Protein AF-A0A9E5W1A5-F1 (afdb_monomer)

Secondary structure (DSSP, 8-state):
-EEE-STT-EEE-PPPP------PPPP--PEEEEEE--S-THHHHHHHHHHHHTT--EEEEEEEE-S-HHHHHHHHHHHHHTSTTTSTT-EEEEEE-EETTEE-SS--SHHHHHHHHHHH-

Mean predicted aligned error: 8.99 Å

Structure (mmCIF, N/CA/C/O backbone):
data_AF-A0A9E5W1A5-F1
#
_entry.id   AF-A0A9E5W1A5-F1
#
loop_
_atom_site.group_PDB
_atom_site.id
_atom_site.type_symbol
_atom_site.label_atom_id
_atom_site.label_alt_id
_atom_site.label_comp_id
_atom_site.label_asym_id
_atom_site.label_entity_id
_atom_site.label_seq_id
_atom_site.pdbx_PDB_ins_code
_atom_site.Cartn_x
_atom_site.Cartn_y
_atom_site.Cartn_z
_atom_site.occupancy
_atom_site.B_iso_or_equiv
_atom_site.auth_seq_id
_atom_site.auth_comp_id
_atom_site.auth_asym_id
_atom_site.auth_atom_id
_atom_site.pdbx_PDB_model_num
ATOM 1 N N . MET A 1 1 ? 3.162 -7.584 12.477 1.00 55.91 1 MET A N 1
ATOM 2 C CA . MET A 1 1 ? 3.261 -7.111 11.080 1.00 55.91 1 MET A CA 1
ATOM 3 C C . MET A 1 1 ? 2.557 -8.139 10.224 1.00 55.91 1 MET A C 1
ATOM 5 O O . MET A 1 1 ? 2.901 -9.312 10.324 1.00 55.91 1 MET A O 1
ATOM 9 N N . ILE A 1 2 ? 1.561 -7.725 9.450 1.00 58.19 2 ILE A N 1
ATOM 10 C CA . ILE A 1 2 ? 0.802 -8.607 8.560 1.00 58.19 2 ILE A CA 1
ATOM 11 C C . ILE A 1 2 ? 1.211 -8.282 7.126 1.00 58.19 2 ILE A C 1
ATOM 13 O O . ILE A 1 2 ? 1.106 -7.128 6.725 1.00 58.19 2 ILE A O 1
ATOM 17 N N . LEU A 1 3 ? 1.685 -9.274 6.372 1.00 61.47 3 LEU A N 1
ATOM 18 C CA . LEU A 1 3 ? 2.003 -9.129 4.950 1.00 61.47 3 LEU A CA 1
ATOM 19 C C . LEU A 1 3 ? 0.864 -9.709 4.112 1.00 61.47 3 LEU A C 1
ATOM 21 O O . LEU A 1 3 ? 0.495 -10.871 4.288 1.00 61.47 3 LEU A O 1
ATOM 25 N N . VAL A 1 4 ? 0.338 -8.916 3.185 1.00 56.88 4 VAL A N 1
ATOM 26 C CA . VAL A 1 4 ? -0.681 -9.342 2.220 1.00 56.88 4 VAL A CA 1
ATOM 27 C C . VAL A 1 4 ? -0.032 -9.479 0.845 1.00 56.88 4 VAL A C 1
ATOM 29 O O . VAL A 1 4 ? 0.530 -8.514 0.322 1.00 56.88 4 VAL A O 1
ATOM 32 N N . ILE A 1 5 ? -0.101 -10.679 0.263 1.00 52.78 5 ILE A N 1
ATOM 33 C CA . ILE A 1 5 ? 0.438 -10.994 -1.069 1.00 52.78 5 ILE A CA 1
ATOM 34 C C . ILE A 1 5 ? -0.695 -11.583 -1.921 1.00 52.78 5 ILE A C 1
ATOM 36 O O . ILE A 1 5 ? -0.855 -12.796 -2.026 1.00 52.78 5 ILE A O 1
ATOM 40 N N . GLY A 1 6 ? -1.505 -10.715 -2.529 1.00 46.59 6 GLY A N 1
ATOM 41 C CA . GLY A 1 6 ? -2.710 -11.134 -3.255 1.00 46.59 6 GLY A CA 1
ATOM 42 C C . GLY A 1 6 ? -3.839 -11.631 -2.337 1.00 46.59 6 GLY A C 1
ATOM 43 O O . GLY A 1 6 ? -3.635 -11.896 -1.154 1.00 46.59 6 GLY A O 1
ATOM 44 N N . LEU A 1 7 ? -5.055 -11.740 -2.888 1.00 41.66 7 LEU A N 1
ATOM 45 C CA . LEU A 1 7 ? -6.284 -12.059 -2.137 1.00 41.66 7 LEU A CA 1
ATOM 46 C C . LEU A 1 7 ? -6.222 -13.389 -1.362 1.00 41.66 7 LEU A C 1
ATOM 48 O O . LEU A 1 7 ? -6.936 -13.550 -0.377 1.00 41.66 7 LEU A O 1
ATOM 52 N N . GLU A 1 8 ? -5.384 -14.335 -1.791 1.00 38.34 8 GLU A N 1
ATOM 53 C CA . GLU A 1 8 ? -5.327 -15.678 -1.201 1.00 38.34 8 GLU A CA 1
ATOM 54 C C . GLU A 1 8 ? -4.283 -15.839 -0.085 1.00 38.34 8 GLU A C 1
ATOM 56 O O . GLU A 1 8 ? -4.231 -16.899 0.535 1.00 38.34 8 GLU A O 1
ATOM 61 N N . GLN A 1 9 ? -3.439 -14.834 0.185 1.00 45.25 9 GLN A N 1
ATOM 62 C CA . GLN A 1 9 ? -2.343 -14.967 1.152 1.00 45.25 9 GLN A CA 1
ATOM 63 C C . GLN A 1 9 ? -2.279 -13.753 2.092 1.00 45.25 9 GLN A C 1
ATOM 65 O O . GLN A 1 9 ? -1.752 -12.694 1.747 1.00 45.25 9 GLN A O 1
ATOM 70 N N . ILE A 1 10 ? -2.785 -13.938 3.314 1.00 55.06 10 ILE A N 1
ATOM 71 C CA . ILE A 1 10 ? -2.576 -13.034 4.452 1.00 55.06 10 ILE A CA 1
ATOM 72 C C . ILE A 1 10 ? -1.656 -13.757 5.439 1.00 55.06 10 ILE A C 1
ATOM 74 O O . ILE A 1 10 ? -2.039 -14.775 6.016 1.00 55.06 10 ILE A O 1
ATOM 78 N N . ILE A 1 11 ? -0.440 -13.247 5.630 1.00 53.88 11 ILE A N 1
ATOM 79 C CA . ILE A 1 11 ? 0.575 -13.848 6.503 1.00 53.88 11 ILE A CA 1
ATOM 80 C C . ILE A 1 11 ? 0.749 -12.963 7.741 1.00 53.88 11 ILE A C 1
ATOM 82 O O . ILE A 1 11 ? 1.261 -11.847 7.648 1.00 53.88 11 ILE A O 1
ATOM 86 N N . ASP A 1 12 ? 0.333 -13.459 8.910 1.00 55.22 12 ASP A N 1
ATOM 87 C CA . ASP A 1 12 ? 0.578 -12.810 10.206 1.00 55.22 12 ASP A CA 1
ATOM 88 C C . ASP A 1 12 ? 1.937 -13.261 10.764 1.00 55.22 12 ASP A C 1
ATOM 90 O O . ASP A 1 12 ? 2.110 -14.410 11.179 1.00 55.22 12 ASP A O 1
ATOM 94 N N . PHE A 1 13 ? 2.917 -12.356 10.777 1.00 48.53 13 PHE A N 1
ATOM 95 C CA . PHE A 1 13 ? 4.214 -12.607 11.397 1.00 48.53 13 PHE A CA 1
ATOM 96 C C . PHE A 1 13 ? 4.129 -12.307 12.898 1.00 48.53 13 PHE A C 1
ATOM 98 O O . PHE A 1 13 ? 4.484 -11.213 13.351 1.00 48.53 13 PHE A O 1
ATOM 105 N N . LYS A 1 14 ? 3.670 -13.287 13.686 1.00 46.66 14 LYS A N 1
ATOM 106 C CA . LYS A 1 14 ? 3.850 -13.280 15.145 1.00 46.66 14 LYS A CA 1
ATOM 107 C C . LYS A 1 14 ? 5.202 -13.891 15.497 1.00 46.66 14 LYS A C 1
ATOM 109 O O . LYS A 1 14 ? 5.535 -14.988 15.060 1.00 46.66 14 LYS A O 1
ATOM 114 N N . ASN A 1 15 ? 5.989 -13.127 16.249 1.00 42.28 15 ASN A N 1
ATOM 115 C CA . ASN A 1 15 ? 7.369 -13.446 16.583 1.00 42.28 15 ASN A CA 1
ATOM 116 C C . ASN A 1 15 ? 7.480 -14.758 17.375 1.00 42.28 15 ASN A C 1
ATOM 118 O O . ASN A 1 15 ? 6.647 -15.061 18.228 1.00 42.28 15 ASN A O 1
ATOM 122 N N . VAL A 1 16 ? 8.551 -15.490 17.075 1.00 44.38 16 VAL A N 1
ATOM 123 C CA . VAL A 1 16 ? 9.027 -16.694 17.758 1.00 44.38 16 VAL A CA 1
ATOM 124 C C . VAL A 1 16 ? 9.239 -16.379 19.239 1.00 44.38 16 VAL A C 1
ATOM 126 O O . VAL A 1 16 ? 10.048 -15.521 19.586 1.00 44.38 16 VAL A O 1
ATOM 129 N N . GLU A 1 17 ? 8.509 -17.062 20.115 1.00 45.25 17 GLU A N 1
ATOM 130 C CA . GLU A 1 17 ? 8.654 -16.928 21.561 1.00 45.25 17 GLU A CA 1
ATOM 131 C C . GLU A 1 17 ? 9.629 -17.998 22.079 1.00 45.25 17 GLU A C 1
ATOM 133 O O . GLU A 1 17 ? 9.339 -19.187 21.993 1.00 45.25 17 GLU A O 1
ATOM 138 N N . GLU A 1 18 ? 10.757 -17.594 22.671 1.00 46.47 18 GLU A N 1
ATOM 139 C CA . GLU A 1 18 ? 11.340 -18.341 23.791 1.00 46.47 18 GLU A CA 1
ATOM 140 C C . GLU A 1 18 ? 11.945 -17.400 24.851 1.00 46.47 18 GLU A C 1
ATOM 142 O O . GLU A 1 18 ? 12.988 -16.783 24.662 1.00 46.47 18 GLU A O 1
ATOM 147 N N . ARG A 1 19 ? 11.265 -17.417 26.009 1.00 45.69 19 ARG A N 1
ATOM 148 C CA . ARG A 1 19 ? 11.754 -17.342 27.402 1.00 45.69 19 ARG A CA 1
ATOM 149 C C . ARG A 1 19 ? 12.392 -16.041 27.907 1.00 45.69 19 ARG A C 1
ATOM 151 O O . ARG A 1 19 ? 13.541 -15.729 27.625 1.00 45.69 19 ARG A O 1
ATOM 158 N N . GLY A 1 20 ? 11.712 -15.414 28.874 1.00 40.47 20 GLY A N 1
ATOM 159 C CA . GLY A 1 20 ? 12.343 -14.469 29.802 1.00 40.47 20 GLY A CA 1
ATOM 160 C C . GLY A 1 20 ? 11.365 -13.554 30.534 1.00 40.47 20 GLY A C 1
ATOM 161 O O . GLY A 1 20 ? 11.119 -12.435 30.117 1.00 40.47 20 GLY A O 1
ATOM 162 N N . ASN A 1 21 ? 10.821 -14.045 31.641 1.00 54.72 21 ASN A N 1
ATOM 163 C CA . ASN A 1 21 ? 9.905 -13.400 32.582 1.00 54.72 21 ASN A CA 1
ATOM 164 C C . ASN A 1 21 ? 10.254 -11.935 32.965 1.00 54.72 21 ASN A C 1
ATOM 166 O O . ASN A 1 21 ? 11.190 -11.718 33.730 1.00 54.72 21 ASN A O 1
ATOM 170 N N . THR A 1 22 ? 9.449 -10.941 32.564 1.00 44.28 22 THR A N 1
ATOM 171 C CA . THR A 1 22 ? 9.165 -9.719 33.357 1.00 44.28 22 THR A CA 1
ATOM 172 C C . THR A 1 22 ? 7.850 -9.088 32.882 1.00 44.28 22 THR A C 1
ATOM 174 O O . THR A 1 22 ? 7.675 -8.854 31.691 1.00 44.28 22 THR A O 1
ATOM 177 N N . MET A 1 23 ? 6.918 -8.817 33.806 1.00 43.91 23 MET A N 1
ATOM 178 C CA . MET A 1 23 ? 5.671 -8.097 33.523 1.00 43.91 23 MET A CA 1
ATOM 179 C C . MET A 1 23 ? 5.970 -6.647 33.126 1.00 43.91 23 MET A C 1
ATOM 181 O O . MET A 1 23 ? 6.054 -5.760 33.973 1.00 43.91 23 MET A O 1
ATOM 185 N N . VAL A 1 24 ? 6.104 -6.419 31.827 1.00 51.03 24 VAL A N 1
ATOM 186 C CA . VAL A 1 24 ? 5.850 -5.130 31.190 1.00 51.03 24 VAL A CA 1
ATOM 187 C C . VAL A 1 24 ? 4.498 -5.305 30.508 1.00 51.03 24 VAL A C 1
ATOM 189 O O . VAL A 1 24 ? 4.323 -6.252 29.742 1.00 51.03 24 VAL A O 1
ATOM 192 N N . SER A 1 25 ? 3.511 -4.464 30.831 1.00 46.75 25 SER A N 1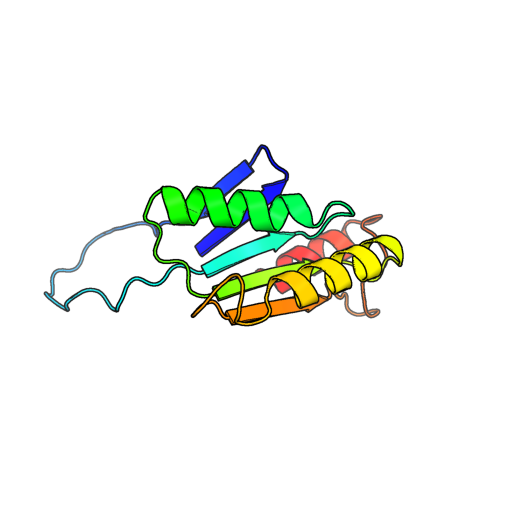
ATOM 193 C CA . SER A 1 25 ? 2.271 -4.395 30.047 1.00 46.75 25 SER A CA 1
ATOM 194 C C . SER A 1 25 ? 2.660 -4.321 28.568 1.00 46.75 25 SER A C 1
ATOM 196 O O . SER A 1 25 ? 3.506 -3.476 28.255 1.00 46.75 25 SER A O 1
ATOM 198 N N . PRO A 1 26 ? 2.133 -5.190 27.682 1.00 48.88 26 PRO A N 1
ATOM 199 C CA . PRO A 1 26 ? 2.550 -5.177 26.289 1.00 48.88 26 PRO A CA 1
ATOM 200 C C . PRO A 1 26 ? 2.375 -3.751 25.753 1.00 48.88 26 PRO A C 1
ATOM 202 O O . PRO A 1 26 ? 1.365 -3.117 26.088 1.00 48.88 26 PRO A O 1
ATOM 205 N N . PRO A 1 27 ? 3.355 -3.212 24.999 1.00 51.06 27 PRO A N 1
ATOM 206 C CA . PRO A 1 27 ? 3.163 -1.939 24.313 1.00 51.06 27 PRO A CA 1
ATOM 207 C C . PRO A 1 27 ? 1.835 -2.019 23.562 1.00 51.06 27 PRO A C 1
ATOM 209 O O . PRO A 1 27 ? 1.469 -3.111 23.119 1.00 51.06 27 PRO A O 1
ATOM 212 N N . ASP A 1 28 ? 1.088 -0.912 23.499 1.00 57.66 28 ASP A N 1
ATOM 213 C CA . ASP A 1 28 ? -0.185 -0.854 22.778 1.00 57.66 28 ASP A CA 1
ATOM 214 C C . ASP A 1 28 ? 0.004 -1.565 21.436 1.00 57.66 28 ASP A C 1
ATOM 216 O O . ASP A 1 28 ? 0.853 -1.170 20.638 1.00 57.66 28 ASP A O 1
ATOM 220 N N . ASN A 1 29 ? -0.623 -2.738 21.311 1.00 64.38 29 ASN A N 1
ATOM 221 C CA . ASN A 1 29 ? -0.150 -3.810 20.436 1.00 64.38 29 ASN A CA 1
ATOM 222 C C . ASN A 1 29 ? -0.639 -3.529 19.013 1.00 64.38 29 ASN A C 1
ATOM 224 O O . ASN A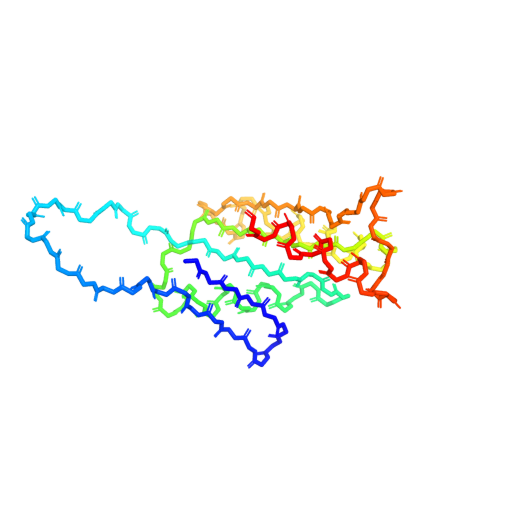 1 29 ? -1.459 -4.271 18.471 1.00 64.38 29 ASN A O 1
ATOM 228 N N . SER A 1 30 ? -0.250 -2.372 18.479 1.00 73.56 30 SER A N 1
ATOM 229 C CA . SER A 1 30 ? -0.705 -1.893 17.193 1.00 73.56 30 SER A CA 1
ATOM 230 C C . SER A 1 30 ? 0.019 -2.653 16.098 1.00 73.56 30 SER A C 1
ATOM 232 O O . SER A 1 30 ? 1.248 -2.745 16.066 1.00 73.56 30 SER A O 1
ATOM 234 N N . GLU A 1 31 ? -0.762 -3.246 15.212 1.00 89.06 31 GLU A N 1
ATOM 235 C CA . GLU A 1 31 ? -0.261 -4.043 14.108 1.00 89.06 31 GLU A CA 1
ATOM 236 C C . GLU A 1 31 ? -0.116 -3.143 12.870 1.00 89.06 31 GLU A C 1
ATOM 238 O O . GLU A 1 31 ? -0.956 -2.290 12.602 1.00 89.06 31 GLU A O 1
ATOM 243 N N . ALA A 1 32 ? 0.947 -3.335 12.095 1.00 90.56 32 ALA A N 1
ATOM 244 C CA . ALA A 1 32 ? 1.073 -2.735 10.770 1.00 90.56 32 ALA A CA 1
ATOM 245 C C . ALA A 1 32 ? 0.698 -3.764 9.699 1.00 90.56 32 ALA A C 1
ATOM 247 O O . ALA A 1 32 ? 1.087 -4.937 9.806 1.00 90.56 32 ALA A O 1
ATOM 248 N N . MET A 1 33 ? -0.014 -3.319 8.666 1.00 92.44 33 MET A N 1
ATOM 249 C CA . MET A 1 33 ? -0.268 -4.079 7.446 1.00 92.44 33 MET A CA 1
ATOM 250 C C . MET A 1 33 ? 0.682 -3.603 6.347 1.00 92.44 33 MET A C 1
ATOM 252 O O . MET A 1 33 ? 0.751 -2.417 6.042 1.00 92.44 33 MET A O 1
ATOM 256 N N . ILE A 1 34 ? 1.399 -4.536 5.732 1.00 92.25 34 ILE A N 1
ATOM 257 C CA . ILE A 1 34 ? 2.202 -4.299 4.536 1.00 92.25 34 ILE A CA 1
ATOM 258 C C . ILE A 1 34 ? 1.559 -5.073 3.390 1.00 92.25 34 ILE A C 1
ATOM 260 O O . ILE A 1 34 ? 1.227 -6.245 3.549 1.00 92.25 34 ILE A O 1
ATOM 264 N N . ALA A 1 35 ? 1.381 -4.446 2.235 1.00 91.31 35 ALA A N 1
ATOM 265 C CA . ALA A 1 35 ? 0.826 -5.104 1.055 1.00 91.31 35 ALA A CA 1
ATOM 266 C C . ALA A 1 35 ? 1.619 -4.741 -0.198 1.00 91.31 35 ALA A C 1
ATOM 268 O O . ALA A 1 35 ? 2.113 -3.622 -0.324 1.00 91.31 35 ALA A O 1
ATOM 269 N N . THR A 1 36 ? 1.728 -5.663 -1.151 1.00 91.44 36 THR A N 1
ATOM 270 C CA . THR A 1 36 ? 2.130 -5.298 -2.514 1.00 91.44 36 THR A CA 1
ATOM 271 C C . THR A 1 36 ? 0.930 -4.724 -3.267 1.00 91.44 36 THR A C 1
ATOM 273 O O . THR A 1 36 ? -0.191 -5.215 -3.136 1.00 91.44 36 THR A O 1
ATOM 276 N N . LEU A 1 37 ? 1.150 -3.673 -4.057 1.00 92.62 37 LEU A N 1
ATOM 277 C CA . LEU A 1 37 ? 0.107 -3.041 -4.860 1.00 92.62 37 LEU A CA 1
ATOM 278 C C . LEU A 1 37 ? 0.114 -3.594 -6.287 1.00 92.62 37 LEU A C 1
ATOM 280 O O . LEU A 1 37 ? 1.094 -3.440 -7.017 1.00 92.62 37 LEU A O 1
ATOM 284 N N . GLY A 1 38 ? -0.999 -4.220 -6.670 1.00 90.44 38 GLY A N 1
ATOM 285 C CA . GLY A 1 38 ? -1.328 -4.567 -8.052 1.00 90.44 38 GLY A CA 1
ATOM 286 C C . GLY A 1 38 ? -2.191 -3.496 -8.728 1.00 90.44 38 GLY A C 1
ATOM 287 O O . GLY A 1 38 ? -2.368 -2.398 -8.210 1.00 90.44 38 GLY A O 1
ATOM 288 N N . VAL A 1 39 ? -2.760 -3.821 -9.891 1.00 92.62 39 VAL A N 1
ATOM 289 C CA . VAL A 1 39 ? -3.671 -2.913 -10.625 1.00 92.62 39 VAL A CA 1
ATOM 290 C C . VAL A 1 39 ? -5.058 -2.79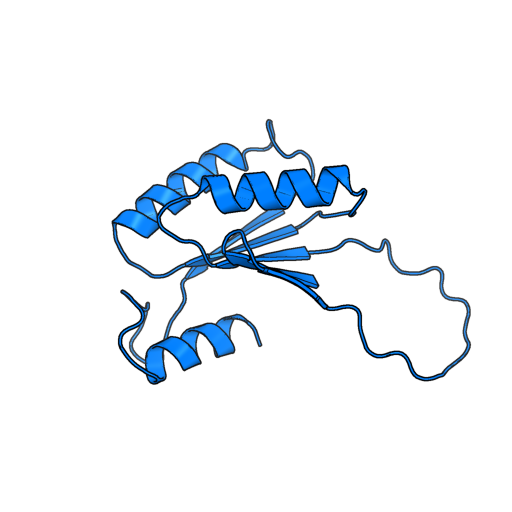3 -9.980 1.00 92.62 39 VAL A C 1
ATOM 292 O O . VAL A 1 39 ? -5.857 -1.959 -10.388 1.00 92.62 39 VAL A O 1
ATOM 295 N N . GLU A 1 40 ? -5.342 -3.624 -8.978 1.00 93.38 40 GLU A N 1
ATOM 296 C CA . GLU A 1 40 ? -6.612 -3.693 -8.258 1.00 93.38 40 GLU A CA 1
ATOM 297 C C . GLU A 1 40 ? -6.453 -3.128 -6.835 1.00 93.38 40 GLU A C 1
ATOM 299 O O . GLU A 1 40 ? -6.190 -3.886 -5.895 1.00 93.38 40 GLU A O 1
ATOM 304 N N . PRO A 1 41 ? -6.587 -1.802 -6.639 1.00 93.19 41 PRO A N 1
ATOM 305 C CA . PRO A 1 41 ? -6.384 -1.167 -5.335 1.00 93.19 41 PRO A CA 1
ATOM 306 C C . PRO A 1 41 ? -7.349 -1.683 -4.261 1.00 93.19 41 PRO A C 1
ATOM 308 O O . PRO A 1 41 ? -6.967 -1.815 -3.100 1.00 93.19 41 PRO A O 1
ATOM 311 N N . GLN A 1 42 ? -8.572 -2.058 -4.649 1.00 93.94 42 GLN A N 1
ATOM 312 C CA . GLN A 1 42 ? -9.605 -2.551 -3.737 1.00 93.94 42 GLN A CA 1
ATOM 313 C C . GLN A 1 42 ? -9.195 -3.809 -2.959 1.00 93.94 42 GLN A C 1
ATOM 315 O O . GLN A 1 42 ? -9.735 -4.084 -1.894 1.00 93.94 42 GLN A O 1
ATOM 320 N N . VAL A 1 43 ? -8.228 -4.583 -3.458 1.00 91.81 43 VAL A N 1
ATOM 321 C CA . VAL A 1 43 ? -7.725 -5.765 -2.745 1.00 91.81 43 VAL A CA 1
ATOM 322 C C . VAL A 1 43 ? -7.079 -5.367 -1.414 1.00 91.81 43 VAL A C 1
ATOM 324 O O . VAL A 1 43 ? -7.237 -6.073 -0.419 1.00 91.81 43 VAL A O 1
ATOM 327 N N . VAL A 1 44 ? -6.396 -4.218 -1.376 1.00 93.19 44 VAL A N 1
ATOM 328 C CA . VAL A 1 44 ? -5.758 -3.692 -0.161 1.00 93.19 44 VAL A CA 1
ATOM 329 C C . VAL A 1 44 ? -6.815 -3.275 0.860 1.00 93.19 44 VAL A C 1
ATOM 331 O O . VAL A 1 44 ? -6.712 -3.652 2.025 1.00 93.19 44 VAL A O 1
ATOM 334 N N . THR A 1 45 ? -7.847 -2.541 0.439 1.00 93.94 45 THR A N 1
ATOM 335 C CA . THR A 1 45 ? -8.908 -2.075 1.344 1.00 93.94 45 THR A CA 1
ATOM 336 C C . THR A 1 45 ? -9.774 -3.228 1.847 1.00 93.94 45 THR A C 1
ATOM 338 O O . THR A 1 45 ? -10.024 -3.305 3.043 1.00 93.94 45 THR A O 1
ATOM 341 N N . ILE A 1 46 ? -10.121 -4.202 0.996 1.00 93.31 46 ILE A N 1
ATOM 342 C CA . ILE A 1 46 ? -10.847 -5.418 1.408 1.00 93.31 46 ILE A CA 1
ATOM 343 C C . ILE A 1 46 ? -10.053 -6.209 2.456 1.00 93.31 46 ILE A C 1
ATOM 345 O O . ILE A 1 46 ? -10.622 -6.666 3.449 1.00 93.31 46 ILE A O 1
ATOM 349 N N . ALA A 1 47 ? -8.743 -6.379 2.254 1.00 93.00 47 ALA A N 1
ATOM 350 C CA . ALA A 1 47 ? -7.895 -7.078 3.216 1.00 93.00 47 ALA A CA 1
ATOM 351 C C . ALA A 1 47 ? -7.800 -6.314 4.546 1.00 93.00 47 ALA A C 1
ATOM 353 O O . ALA A 1 47 ? -7.910 -6.925 5.610 1.00 93.00 47 ALA A O 1
ATOM 354 N N . LEU A 1 48 ? -7.646 -4.987 4.495 1.00 93.50 48 LEU A N 1
ATOM 355 C CA . LEU A 1 48 ? -7.655 -4.141 5.685 1.00 93.50 48 LEU A CA 1
ATOM 356 C C . LEU A 1 48 ? -8.983 -4.260 6.437 1.00 93.50 48 LEU A C 1
ATOM 358 O O . LEU A 1 48 ? -8.977 -4.558 7.631 1.00 93.50 48 LEU A O 1
ATOM 362 N N . ASP A 1 49 ? -10.108 -4.087 5.744 1.00 93.81 49 ASP A N 1
ATOM 363 C CA . ASP A 1 49 ? -11.445 -4.200 6.320 1.00 93.81 49 ASP A CA 1
ATOM 364 C C . ASP A 1 49 ? -11.611 -5.554 6.998 1.00 93.81 49 ASP A C 1
ATOM 366 O O . ASP A 1 49 ? -12.032 -5.620 8.150 1.00 93.81 49 ASP A O 1
ATOM 370 N N . PHE A 1 50 ? -11.235 -6.642 6.326 1.00 93.31 50 PHE A N 1
ATOM 371 C CA . PHE A 1 50 ? -11.306 -7.983 6.893 1.00 93.31 50 PHE A CA 1
ATOM 372 C C . PHE A 1 50 ? -10.519 -8.098 8.207 1.00 93.31 50 PHE A C 1
ATOM 374 O O . PHE A 1 50 ? -11.046 -8.604 9.199 1.00 93.31 50 PHE A O 1
ATOM 381 N N . LEU A 1 51 ? -9.288 -7.586 8.253 1.00 90.88 51 LEU A N 1
ATOM 382 C CA . LEU A 1 51 ? -8.451 -7.620 9.454 1.00 90.88 51 LEU A CA 1
ATOM 383 C C . LEU A 1 51 ? -9.020 -6.757 10.590 1.00 90.88 51 LEU A C 1
ATOM 385 O O . LEU A 1 51 ? -9.036 -7.190 11.746 1.00 90.88 51 LEU A O 1
ATOM 389 N N . LEU A 1 52 ? -9.540 -5.569 10.274 1.00 92.06 52 LEU A N 1
ATOM 390 C CA . LEU A 1 52 ? -10.211 -4.702 11.245 1.00 92.06 52 LEU A CA 1
ATOM 391 C C . LEU A 1 52 ? -11.467 -5.379 11.818 1.00 92.06 52 LEU A C 1
ATOM 393 O O . LEU A 1 52 ? -11.666 -5.375 13.033 1.00 92.06 52 LEU A O 1
ATOM 397 N N . HIS A 1 53 ? -12.270 -6.041 10.978 1.00 93.12 53 HIS A N 1
ATOM 398 C CA . HIS A 1 53 ? -13.441 -6.816 11.411 1.00 93.12 53 HIS A CA 1
ATOM 399 C C . HIS A 1 53 ? -13.067 -8.023 12.287 1.00 93.12 53 HIS A C 1
ATOM 401 O O . HIS A 1 53 ? -13.852 -8.423 13.145 1.00 93.12 53 HIS A O 1
ATOM 407 N N . GLN A 1 54 ? -11.862 -8.579 12.130 1.00 89.69 54 GLN A N 1
ATOM 408 C CA . GLN A 1 54 ? -11.315 -9.605 13.027 1.00 89.69 54 GLN A CA 1
ATOM 409 C C . GLN A 1 54 ? -10.800 -9.047 14.366 1.00 89.69 54 GLN A C 1
ATOM 411 O O . GLN A 1 54 ? -10.303 -9.805 15.202 1.00 89.69 54 GLN A O 1
ATOM 416 N N . GLY A 1 55 ? -10.907 -7.736 14.594 1.00 90.50 55 GLY A N 1
ATOM 417 C CA . GLY A 1 55 ? -10.437 -7.078 15.809 1.00 90.50 55 GLY A CA 1
ATOM 418 C C . GLY A 1 55 ? -8.927 -6.837 15.836 1.00 90.50 55 GLY A C 1
ATOM 419 O O . GLY A 1 55 ? -8.383 -6.556 16.908 1.00 90.50 55 GLY A O 1
ATOM 420 N N . LYS A 1 56 ? -8.232 -6.940 14.690 1.00 89.31 56 LYS A N 1
ATOM 421 C CA . LYS A 1 56 ? -6.826 -6.530 14.607 1.00 89.31 56 LYS A CA 1
ATOM 422 C C . LYS A 1 56 ? -6.732 -5.019 14.784 1.00 89.31 56 LYS A C 1
ATOM 424 O O . LYS A 1 56 ? -7.444 -4.255 14.139 1.00 89.31 56 LYS A O 1
ATOM 429 N N . LYS A 1 57 ? -5.826 -4.578 15.655 1.00 91.19 57 LYS A N 1
ATOM 430 C CA . LYS A 1 57 ? -5.581 -3.157 15.923 1.00 91.19 57 LYS A CA 1
ATOM 431 C C . LYS A 1 57 ? -4.600 -2.586 14.904 1.00 91.19 57 LYS A C 1
ATOM 433 O O . LYS A 1 57 ? -3.458 -2.293 15.254 1.00 91.19 57 LYS A O 1
ATOM 438 N N . ILE A 1 58 ? -5.024 -2.486 13.647 1.00 92.31 58 ILE A N 1
ATOM 439 C CA . ILE A 1 58 ? -4.175 -1.932 12.591 1.00 92.31 58 ILE A CA 1
ATOM 440 C C . ILE A 1 58 ? -4.233 -0.409 12.631 1.00 92.31 58 ILE A C 1
ATOM 442 O O . ILE A 1 58 ? -5.311 0.165 12.525 1.00 92.31 58 ILE A O 1
ATOM 446 N N . ASN A 1 59 ? -3.079 0.238 12.778 1.00 93.12 59 ASN A N 1
ATOM 447 C CA . ASN A 1 59 ? -2.948 1.701 12.756 1.00 93.12 59 ASN A CA 1
ATOM 448 C C . ASN A 1 59 ? -1.996 2.208 11.664 1.00 93.12 59 ASN A C 1
ATOM 450 O O . ASN A 1 59 ? -1.849 3.418 11.492 1.00 93.12 59 ASN A O 1
ATOM 454 N N . GLU A 1 60 ? -1.364 1.304 10.921 1.00 93.62 60 GLU A N 1
ATOM 455 C CA . GLU A 1 60 ? -0.449 1.636 9.838 1.00 93.62 60 GLU A CA 1
ATOM 456 C C . GLU A 1 60 ? -0.648 0.676 8.664 1.00 93.62 60 GLU A C 1
ATOM 458 O O . GLU A 1 60 ? -0.702 -0.544 8.840 1.00 93.62 60 GLU A O 1
ATOM 463 N N . VAL A 1 61 ? -0.737 1.237 7.460 1.00 95.12 61 VAL A N 1
ATOM 464 C CA . VAL A 1 61 ? -0.794 0.504 6.198 1.00 95.12 61 VAL A CA 1
ATOM 465 C C . VAL A 1 61 ? 0.316 1.015 5.293 1.00 95.12 61 VAL A C 1
ATOM 467 O O . VAL A 1 61 ? 0.322 2.180 4.900 1.00 95.12 61 VAL A O 1
ATOM 470 N N . THR A 1 62 ? 1.242 0.132 4.931 1.00 95.00 62 THR A N 1
ATOM 471 C CA . THR A 1 62 ? 2.285 0.407 3.942 1.00 95.00 62 THR A CA 1
ATOM 472 C C . THR A 1 62 ? 2.033 -0.398 2.673 1.00 95.00 62 THR A C 1
ATOM 474 O O . THR A 1 62 ? 1.992 -1.626 2.710 1.00 95.00 62 THR A O 1
ATOM 477 N N . VAL A 1 63 ? 1.924 0.271 1.527 1.00 94.81 63 VAL A N 1
ATOM 478 C CA . VAL A 1 63 ? 1.859 -0.386 0.217 1.00 94.81 63 VAL A CA 1
ATOM 479 C C . VAL A 1 63 ? 3.186 -0.277 -0.524 1.00 94.81 63 VAL A C 1
ATOM 481 O O . VAL A 1 63 ? 3.765 0.805 -0.650 1.00 94.81 63 VAL A O 1
ATOM 484 N N . LEU A 1 64 ? 3.673 -1.409 -1.025 1.00 93.81 64 LEU A N 1
ATOM 485 C CA . LEU A 1 64 ? 4.866 -1.512 -1.858 1.00 93.81 64 LEU A CA 1
ATOM 486 C C . LEU A 1 64 ? 4.452 -1.583 -3.323 1.00 93.81 64 LEU A C 1
ATOM 488 O O . LEU A 1 64 ? 3.662 -2.452 -3.689 1.00 93.81 64 LEU A O 1
ATOM 492 N N . TYR A 1 65 ? 4.983 -0.705 -4.168 1.00 94.00 65 TYR A N 1
ATOM 493 C CA . TYR A 1 65 ? 4.531 -0.594 -5.556 1.00 94.00 65 TYR A CA 1
ATOM 494 C C . TYR A 1 65 ? 5.683 -0.461 -6.558 1.00 94.00 65 TYR A C 1
ATOM 496 O O . TYR A 1 65 ? 6.752 0.065 -6.241 1.00 94.00 65 TYR A O 1
ATOM 504 N N . TH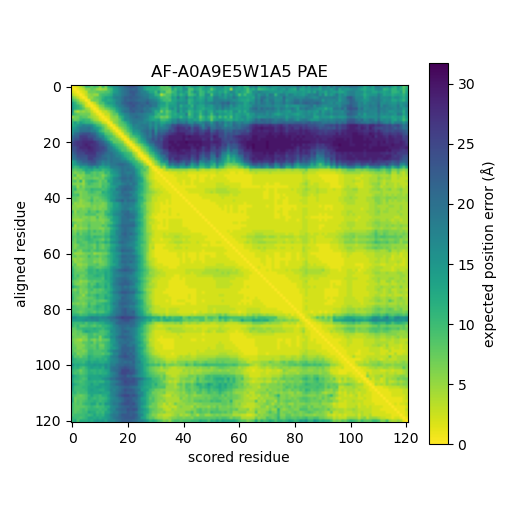R A 1 66 ? 5.461 -0.926 -7.788 1.00 92.81 66 THR A N 1
ATOM 505 C CA . THR A 1 66 ? 6.350 -0.687 -8.934 1.00 92.81 66 THR A CA 1
ATOM 506 C C . THR A 1 66 ? 5.932 0.578 -9.686 1.00 92.81 66 THR A C 1
ATOM 508 O O . THR A 1 66 ? 4.782 1.007 -9.653 1.00 92.81 66 THR A O 1
ATOM 511 N N . ASN A 1 67 ? 6.859 1.193 -10.414 1.00 93.50 67 ASN A N 1
ATOM 512 C CA . ASN A 1 67 ? 6.651 2.430 -11.165 1.00 93.50 67 ASN A CA 1
ATOM 513 C C . ASN A 1 67 ? 5.936 2.217 -12.521 1.00 93.50 67 ASN A C 1
ATOM 515 O O . ASN A 1 67 ? 6.211 2.921 -13.497 1.00 93.50 67 ASN A O 1
ATOM 519 N N . HIS A 1 68 ? 5.036 1.236 -12.608 1.00 93.50 68 HIS A N 1
ATOM 520 C CA . HIS A 1 68 ? 4.202 1.002 -13.785 1.00 93.50 68 HIS A CA 1
ATOM 521 C C . HIS A 1 68 ? 3.017 1.991 -13.818 1.00 93.50 68 HIS A C 1
ATOM 523 O O . HIS A 1 68 ? 2.402 2.216 -12.774 1.00 93.50 68 HIS A O 1
ATOM 529 N N . PRO A 1 69 ? 2.618 2.551 -14.981 1.00 93.94 69 PRO A N 1
ATOM 530 C CA . PRO A 1 69 ? 1.516 3.519 -15.061 1.00 93.94 69 PRO A CA 1
ATOM 531 C C . PRO A 1 69 ? 0.206 3.043 -14.416 1.00 93.94 69 PRO A C 1
ATOM 533 O O . PRO A 1 69 ? -0.336 3.743 -13.569 1.00 93.94 69 PRO A O 1
ATOM 536 N N . ALA A 1 70 ? -0.237 1.820 -14.723 1.00 93.38 70 ALA A N 1
ATOM 537 C CA . ALA A 1 70 ? -1.460 1.253 -14.142 1.00 93.38 70 ALA A CA 1
ATOM 538 C C . ALA A 1 70 ? -1.389 1.093 -12.608 1.00 93.38 70 ALA A C 1
ATOM 540 O O . ALA A 1 70 ? -2.391 1.225 -11.916 1.00 93.38 70 ALA A O 1
ATOM 541 N N . ILE A 1 71 ? -0.193 0.851 -12.062 1.00 94.31 71 ILE A N 1
ATOM 542 C CA . ILE A 1 71 ? 0.016 0.744 -10.613 1.00 94.31 71 ILE A CA 1
ATOM 543 C C . ILE A 1 71 ? -0.008 2.131 -9.963 1.00 94.31 71 ILE A C 1
ATOM 545 O O . ILE A 1 71 ? -0.515 2.287 -8.858 1.00 94.31 71 ILE A O 1
ATOM 549 N N . ARG A 1 72 ? 0.481 3.165 -10.657 1.00 95.81 72 ARG A N 1
ATOM 550 C CA . ARG A 1 72 ? 0.369 4.555 -10.189 1.00 95.81 72 ARG A CA 1
ATOM 551 C C . ARG A 1 72 ? -1.075 5.052 -10.178 1.00 95.81 72 ARG A C 1
ATOM 553 O O . ARG A 1 72 ? -1.437 5.801 -9.279 1.00 95.81 72 ARG A O 1
ATOM 560 N N . GLU A 1 73 ? -1.887 4.636 -11.146 1.00 96.75 73 GLU A N 1
ATOM 561 C CA . GLU A 1 73 ? -3.330 4.908 -11.150 1.00 96.75 73 GLU A CA 1
ATOM 562 C C . GLU A 1 73 ? -4.021 4.220 -9.965 1.00 96.75 73 GLU A C 1
ATOM 564 O O . GLU A 1 73 ? -4.753 4.872 -9.223 1.00 96.75 73 GLU A O 1
ATOM 569 N N . ALA A 1 74 ? -3.713 2.941 -9.720 1.00 95.50 74 ALA A N 1
ATOM 570 C CA . ALA A 1 74 ? -4.191 2.220 -8.540 1.00 95.50 74 ALA A CA 1
ATOM 571 C C . ALA A 1 74 ? -3.749 2.891 -7.225 1.00 95.50 74 ALA A C 1
ATOM 573 O O . ALA A 1 74 ? -4.541 3.006 -6.290 1.00 95.50 74 ALA A O 1
ATOM 574 N N . LEU A 1 75 ? -2.508 3.383 -7.156 1.00 97.06 75 LEU A N 1
ATOM 575 C CA . LEU A 1 75 ? -1.993 4.085 -5.981 1.00 97.06 75 LEU A CA 1
ATOM 576 C C . LEU A 1 75 ? -2.775 5.372 -5.705 1.00 97.06 75 LEU A C 1
ATOM 578 O O . LEU A 1 75 ? -3.144 5.608 -4.561 1.00 97.06 75 LEU A O 1
ATOM 582 N N . ALA A 1 76 ? -3.064 6.167 -6.736 1.00 96.81 76 ALA A N 1
ATOM 583 C CA . ALA A 1 76 ? -3.839 7.396 -6.582 1.00 96.81 76 ALA A CA 1
ATOM 584 C C . ALA A 1 76 ? -5.252 7.118 -6.039 1.00 96.81 76 ALA A C 1
ATOM 586 O O . ALA A 1 76 ? -5.749 7.869 -5.206 1.00 96.81 76 ALA A O 1
ATOM 587 N N . ILE A 1 77 ? -5.883 6.016 -6.465 1.00 95.94 77 ILE A N 1
ATOM 588 C CA . ILE A 1 77 ? -7.177 5.579 -5.919 1.00 95.94 77 ILE A CA 1
ATOM 589 C C . ILE A 1 77 ? -7.042 5.250 -4.425 1.00 95.94 77 ILE A C 1
ATOM 591 O O . ILE A 1 77 ? -7.851 5.716 -3.629 1.00 95.94 77 ILE A O 1
ATOM 595 N N . LEU A 1 78 ? -6.004 4.507 -4.020 1.00 95.31 78 LEU A N 1
ATOM 596 C CA . LEU A 1 78 ? -5.772 4.213 -2.600 1.00 95.31 78 LEU A CA 1
ATOM 597 C C . LEU A 1 78 ? -5.499 5.468 -1.773 1.00 95.31 78 LEU A C 1
ATOM 599 O O . LEU A 1 78 ? -6.039 5.599 -0.683 1.00 95.31 78 LEU A O 1
ATOM 603 N N . GLU A 1 79 ? -4.688 6.398 -2.269 1.00 95.19 79 GLU A N 1
ATOM 604 C CA . GLU A 1 79 ? -4.404 7.651 -1.560 1.00 95.19 79 GLU A CA 1
ATOM 605 C C . GLU A 1 79 ? -5.683 8.455 -1.272 1.00 95.19 79 GLU A C 1
ATOM 607 O O . GLU A 1 79 ? -5.801 9.071 -0.211 1.00 95.19 79 GLU A O 1
ATOM 612 N N . GLU A 1 80 ? -6.658 8.420 -2.184 1.00 93.56 80 GLU A N 1
ATOM 613 C CA . GLU A 1 80 ? -7.973 9.030 -1.986 1.00 93.56 80 GLU A CA 1
ATOM 614 C C . GLU A 1 80 ? -8.817 8.285 -0.940 1.00 93.56 80 GLU A C 1
ATOM 616 O O . GLU A 1 80 ? -9.409 8.931 -0.073 1.00 93.56 80 GLU A O 1
ATOM 621 N N . GLU A 1 81 ? -8.828 6.950 -0.971 1.00 91.38 81 GLU A N 1
ATOM 622 C CA . GLU A 1 81 ? -9.530 6.113 0.016 1.00 91.38 81 GLU A CA 1
ATOM 623 C C . GLU A 1 81 ? -8.954 6.281 1.429 1.00 91.38 81 GLU A C 1
ATOM 625 O O . GLU A 1 81 ? -9.692 6.340 2.404 1.00 91.38 81 GLU A O 1
ATOM 630 N N . PHE A 1 82 ? -7.636 6.432 1.573 1.00 92.56 82 PHE A N 1
ATOM 631 C CA . PHE A 1 82 ? -6.984 6.613 2.876 1.00 92.56 82 PHE A CA 1
ATOM 632 C C . PHE A 1 82 ? -7.069 8.040 3.430 1.00 92.56 82 PHE A C 1
ATOM 634 O O . PHE A 1 82 ? -6.452 8.361 4.452 1.00 92.56 82 PHE A O 1
ATOM 641 N N . LYS A 1 83 ? -7.868 8.917 2.812 1.00 88.81 83 LYS A N 1
ATOM 642 C CA . LYS A 1 83 ? -8.198 10.202 3.430 1.00 88.81 83 LYS A CA 1
ATOM 643 C C . LYS A 1 83 ? -8.896 9.972 4.780 1.00 88.81 83 LYS A C 1
ATOM 645 O O . LYS A 1 83 ? -9.676 9.028 4.918 1.00 88.81 83 LYS A O 1
ATOM 650 N N . PRO A 1 84 ? -8.705 10.864 5.774 1.00 75.19 84 PRO A N 1
ATOM 651 C CA . PRO A 1 84 ? -9.120 10.625 7.165 1.00 75.19 84 PRO A CA 1
ATOM 652 C C . PRO A 1 84 ? -10.608 10.315 7.401 1.00 75.19 84 PRO A C 1
ATOM 654 O O . PRO A 1 84 ? -10.976 9.925 8.505 1.00 75.19 84 PRO A O 1
ATOM 657 N N . ALA A 1 85 ? -11.469 10.525 6.403 1.00 78.19 85 ALA A N 1
ATOM 658 C CA . ALA A 1 85 ? -12.896 10.249 6.490 1.00 78.19 85 ALA A CA 1
ATOM 659 C C . ALA A 1 85 ? -13.238 8.747 6.454 1.00 78.19 85 ALA A C 1
ATOM 661 O O . ALA A 1 85 ? -14.245 8.366 7.045 1.00 78.19 85 ALA A O 1
ATOM 662 N N . VAL A 1 86 ? -12.438 7.914 5.777 1.00 86.31 86 VAL A N 1
ATOM 663 C CA . VAL A 1 86 ? -12.760 6.488 5.560 1.00 86.31 86 VAL A CA 1
ATOM 664 C C . VAL A 1 86 ? -12.089 5.603 6.610 1.00 86.31 86 VAL A C 1
ATOM 666 O O . VAL A 1 86 ? -12.757 4.805 7.262 1.00 86.31 86 VAL A O 1
ATOM 669 N N . TYR A 1 87 ? -10.786 5.800 6.834 1.00 90.19 87 TYR A N 1
ATOM 670 C CA . TYR A 1 87 ? -9.974 5.010 7.765 1.00 90.19 87 TYR A CA 1
ATOM 671 C C . TYR A 1 87 ? -9.395 5.883 8.890 1.00 90.19 87 TYR A C 1
ATOM 673 O O . TYR A 1 87 ? -8.206 6.219 8.883 1.00 90.19 87 TYR A O 1
ATOM 681 N N . PRO A 1 88 ? -10.217 6.301 9.870 1.00 89.38 88 PRO A N 1
ATOM 682 C CA . PRO A 1 88 ? -9.765 7.197 10.924 1.00 89.38 88 PRO A CA 1
ATOM 683 C C . PRO A 1 88 ? -8.703 6.528 11.805 1.00 89.38 88 PRO A C 1
ATOM 685 O O . PRO A 1 88 ? -8.884 5.416 12.294 1.00 89.38 88 PRO A O 1
ATOM 688 N N . GLY A 1 89 ? -7.601 7.240 12.048 1.00 90.44 89 GLY A N 1
ATOM 689 C CA . GLY A 1 89 ? -6.517 6.768 12.916 1.00 90.44 89 GLY A CA 1
ATOM 690 C C . GLY A 1 89 ? -5.545 5.779 12.265 1.00 90.44 89 GLY A C 1
ATOM 691 O O . GLY A 1 89 ? -4.654 5.294 12.959 1.00 90.44 89 GLY A O 1
ATOM 692 N N . ILE A 1 90 ? -5.679 5.510 10.961 1.00 93.44 90 ILE A N 1
ATOM 693 C CA . ILE A 1 90 ? -4.741 4.680 10.199 1.00 93.44 90 ILE A CA 1
ATOM 694 C C . ILE A 1 90 ? -3.804 5.576 9.385 1.00 93.44 90 ILE A C 1
ATOM 696 O O . ILE A 1 90 ? -4.247 6.411 8.599 1.00 93.44 90 ILE A O 1
ATOM 700 N N . SER A 1 91 ? -2.496 5.399 9.567 1.00 94.50 91 SER A N 1
ATOM 701 C CA . SER A 1 91 ? -1.469 6.055 8.753 1.00 94.50 91 SER A CA 1
ATOM 702 C C . SER A 1 91 ? -1.234 5.263 7.471 1.00 94.50 91 SER A C 1
ATOM 704 O O . SER A 1 91 ? -1.008 4.056 7.526 1.00 94.50 91 SER A O 1
ATOM 706 N N . PHE A 1 92 ? -1.269 5.937 6.323 1.00 95.38 92 PHE A N 1
ATOM 707 C CA . PHE A 1 92 ? -1.001 5.327 5.023 1.00 95.38 92 PHE A CA 1
ATOM 708 C C . PHE A 1 92 ? 0.371 5.737 4.490 1.00 95.38 92 PHE A C 1
ATOM 710 O O . PHE A 1 92 ? 0.728 6.920 4.473 1.00 95.38 92 PHE A O 1
ATOM 717 N N . HIS A 1 93 ? 1.134 4.756 4.017 1.00 95.50 93 HIS A N 1
ATOM 718 C CA . HIS A 1 93 ? 2.448 4.954 3.426 1.00 95.50 93 HIS A CA 1
ATOM 719 C C . HIS A 1 93 ? 2.558 4.211 2.098 1.00 95.50 93 HIS A C 1
ATOM 721 O O . HIS A 1 93 ? 2.266 3.024 2.003 1.00 95.50 93 HIS A O 1
ATOM 727 N N . ALA A 1 94 ? 3.067 4.890 1.076 1.00 95.56 94 ALA A N 1
ATOM 728 C CA . ALA A 1 94 ? 3.390 4.280 -0.204 1.00 95.56 94 ALA A CA 1
ATOM 729 C C . ALA A 1 94 ? 4.908 4.252 -0.396 1.00 95.56 94 ALA A C 1
ATOM 731 O O . ALA A 1 94 ? 5.583 5.279 -0.272 1.00 95.56 94 ALA A O 1
ATOM 732 N N . LYS A 1 95 ? 5.464 3.079 -0.704 1.00 95.31 95 LYS A N 1
ATOM 733 C CA . LYS A 1 95 ? 6.900 2.889 -0.936 1.00 95.31 95 LYS A CA 1
ATOM 734 C C . LYS A 1 95 ? 7.139 2.294 -2.315 1.00 95.31 95 LYS A C 1
ATOM 736 O O . LYS A 1 95 ? 6.710 1.183 -2.617 1.00 95.31 95 LYS A O 1
ATOM 741 N N . VAL A 1 96 ? 7.851 3.049 -3.146 1.00 94.81 96 VAL A N 1
ATOM 742 C CA . VAL A 1 96 ? 8.281 2.569 -4.457 1.00 94.81 96 VAL A CA 1
ATOM 743 C C . VAL A 1 96 ? 9.402 1.553 -4.291 1.00 94.81 96 VAL A C 1
ATOM 745 O O . VAL A 1 96 ? 10.375 1.788 -3.571 1.00 94.81 96 VAL A O 1
ATOM 748 N N . ILE A 1 97 ? 9.284 0.434 -4.988 1.00 91.56 97 ILE A N 1
ATOM 749 C CA . ILE A 1 97 ? 10.308 -0.602 -5.015 1.00 91.56 97 ILE A CA 1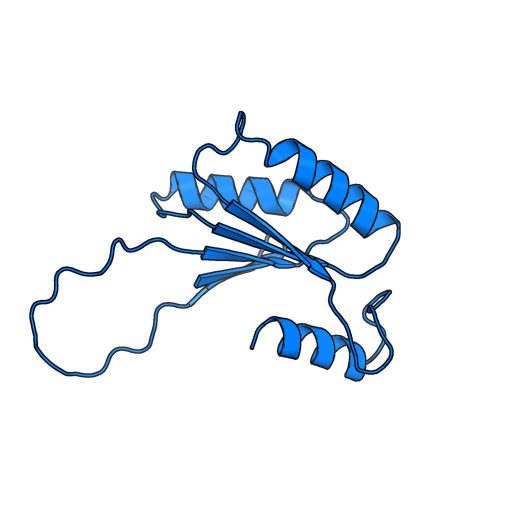
ATOM 750 C C . ILE A 1 97 ? 11.418 -0.140 -5.952 1.00 91.56 97 ILE A C 1
ATOM 752 O O . ILE A 1 97 ? 11.163 0.222 -7.102 1.00 91.56 97 ILE A O 1
ATOM 756 N N . SER A 1 98 ? 12.653 -0.127 -5.457 1.00 90.19 98 SER A N 1
ATOM 757 C CA . SER A 1 98 ? 13.812 0.379 -6.198 1.00 90.19 98 SER A CA 1
ATOM 758 C C . SER A 1 98 ? 14.980 -0.603 -6.161 1.00 90.19 98 SER A C 1
ATOM 760 O O . SER A 1 98 ? 15.193 -1.307 -5.174 1.00 90.19 98 SER A O 1
ATOM 762 N N . THR A 1 99 ? 15.764 -0.623 -7.234 1.00 88.44 99 THR A N 1
ATOM 763 C CA . THR A 1 99 ? 17.076 -1.281 -7.304 1.00 88.44 99 THR A CA 1
ATOM 764 C C . THR A 1 99 ? 18.187 -0.227 -7.262 1.00 88.44 99 THR A C 1
ATOM 766 O O . THR A 1 99 ? 17.927 0.971 -7.130 1.00 88.44 99 THR A O 1
ATOM 769 N N . ALA A 1 100 ? 19.446 -0.651 -7.416 1.00 86.94 100 ALA A N 1
ATOM 770 C CA . ALA A 1 100 ? 20.569 0.277 -7.588 1.00 86.94 100 ALA A CA 1
ATOM 771 C C . ALA A 1 100 ? 20.423 1.167 -8.841 1.00 86.94 100 ALA A C 1
ATOM 773 O O . ALA A 1 100 ? 21.027 2.234 -8.913 1.00 86.94 100 ALA A O 1
ATOM 774 N N . HIS A 1 101 ? 19.605 0.739 -9.806 1.00 85.56 101 HIS A N 1
ATOM 775 C CA . HIS A 1 101 ? 19.371 1.418 -11.078 1.00 85.56 101 HIS A CA 1
ATOM 776 C C . HIS A 1 101 ? 18.138 2.339 -11.058 1.00 85.56 101 HIS A C 1
ATOM 778 O O . HIS A 1 101 ? 17.838 2.989 -12.060 1.00 85.56 101 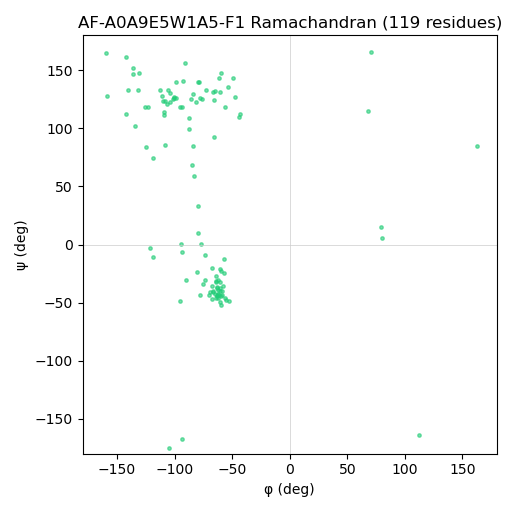HIS A O 1
ATOM 784 N N . GLY A 1 102 ? 17.437 2.425 -9.921 1.00 89.81 102 GLY A N 1
ATOM 785 C CA . GLY A 1 102 ? 16.257 3.268 -9.732 1.00 89.81 102 GLY A CA 1
ATOM 786 C C . GLY A 1 102 ? 14.959 2.473 -9.542 1.00 89.81 102 GLY A C 1
ATOM 787 O O . GLY A 1 102 ? 15.002 1.283 -9.225 1.00 89.81 102 GLY A O 1
ATOM 788 N N . PRO A 1 103 ? 13.793 3.127 -9.689 1.00 90.94 103 PRO A N 1
ATOM 789 C CA . PRO A 1 103 ? 12.493 2.492 -9.485 1.00 90.94 103 PRO A CA 1
ATOM 790 C C . PRO A 1 103 ? 12.249 1.314 -10.433 1.00 90.94 103 PRO A C 1
ATOM 792 O O . PRO A 1 103 ? 12.388 1.451 -11.651 1.00 90.94 103 PRO A O 1
ATOM 795 N N . VAL A 1 104 ? 11.812 0.184 -9.877 1.00 88.81 104 VAL A N 1
ATOM 796 C CA . VAL A 1 104 ? 11.398 -1.003 -10.636 1.00 88.81 104 VAL A CA 1
ATOM 797 C C . VAL A 1 104 ? 10.149 -0.657 -11.433 1.00 88.81 104 VAL A C 1
ATOM 799 O O . VAL A 1 104 ? 9.163 -0.215 -10.850 1.00 88.81 104 VAL A O 1
ATOM 802 N N . LYS A 1 105 ? 10.170 -0.845 -12.756 1.00 87.19 105 LYS A N 1
ATOM 803 C CA . LYS A 1 105 ? 8.978 -0.637 -13.598 1.00 87.19 105 LYS A CA 1
ATOM 804 C C . LYS A 1 105 ? 8.014 -1.806 -13.486 1.00 87.19 105 LYS A C 1
ATOM 806 O O . LYS A 1 105 ? 6.819 -1.583 -13.377 1.00 87.19 105 LYS A O 1
ATOM 811 N N . ASP A 1 106 ? 8.547 -3.017 -13.510 1.00 84.06 106 ASP A N 1
ATOM 812 C CA . ASP A 1 106 ? 7.825 -4.273 -13.360 1.00 84.06 106 ASP A CA 1
ATOM 813 C C . ASP A 1 106 ? 8.825 -5.364 -12.942 1.00 84.06 106 ASP A C 1
ATOM 815 O O . ASP A 1 106 ? 10.031 -5.154 -13.061 1.00 84.06 106 ASP A O 1
ATOM 819 N N . PHE A 1 107 ? 8.360 -6.508 -12.446 1.00 82.31 107 PHE A N 1
ATOM 820 C CA . PHE A 1 107 ? 9.238 -7.617 -12.068 1.00 82.31 107 PHE A CA 1
ATOM 821 C C . PHE A 1 107 ? 9.514 -8.528 -13.261 1.00 82.31 107 PHE A C 1
ATOM 823 O O . PHE A 1 107 ? 8.720 -9.405 -13.594 1.00 82.31 107 PHE A O 1
ATOM 830 N N . GLN A 1 108 ? 10.669 -8.345 -13.889 1.00 83.88 108 GLN A N 1
ATOM 831 C CA . GLN A 1 108 ? 11.122 -9.120 -15.045 1.00 83.88 108 GLN A CA 1
ATOM 832 C C . GLN A 1 108 ? 12.426 -9.881 -14.766 1.00 83.88 108 GLN A C 1
ATOM 834 O O . GLN A 1 108 ? 12.831 -10.736 -15.553 1.00 83.88 108 GLN A O 1
ATOM 839 N N . SER A 1 109 ? 13.084 -9.595 -13.641 1.00 83.19 109 SER A N 1
ATOM 840 C CA . SER A 1 109 ? 14.387 -10.142 -13.274 1.00 83.19 109 SER A CA 1
ATOM 841 C C . SER A 1 109 ? 14.516 -10.444 -11.780 1.00 83.19 109 SER A C 1
ATOM 843 O O . SER A 1 109 ? 13.806 -9.910 -10.924 1.00 83.19 109 SER A O 1
ATOM 845 N N . GLU A 1 110 ? 15.493 -11.287 -11.448 1.00 83.56 110 GLU A N 1
ATOM 846 C CA . GLU A 1 110 ? 15.839 -11.596 -10.059 1.00 83.56 110 GLU A CA 1
ATOM 847 C C . GLU A 1 110 ? 16.357 -10.363 -9.296 1.00 83.56 110 GLU A C 1
ATOM 849 O O . GLU A 1 110 ? 16.133 -10.237 -8.093 1.00 83.56 110 GLU A O 1
ATOM 854 N N . GLU A 1 111 ? 17.025 -9.428 -9.979 1.00 82.25 111 GLU A N 1
ATOM 855 C CA . GLU A 1 111 ? 17.480 -8.173 -9.373 1.00 82.25 111 GLU A CA 1
ATOM 856 C C . GLU A 1 111 ? 16.297 -7.340 -8.867 1.00 82.25 111 GLU A C 1
ATOM 858 O O . GLU A 1 111 ? 16.326 -6.828 -7.746 1.00 82.25 111 GLU A O 1
ATOM 863 N N . GLU A 1 112 ? 15.234 -7.247 -9.661 1.00 81.31 112 GLU A N 1
ATOM 864 C CA . GLU A 1 112 ? 14.025 -6.511 -9.294 1.00 81.31 112 GLU A CA 1
ATOM 865 C C . GLU A 1 112 ? 13.312 -7.182 -8.114 1.00 81.31 112 GLU A C 1
ATOM 867 O O . GLU A 1 112 ? 12.917 -6.497 -7.169 1.00 81.31 112 GLU A O 1
ATOM 872 N N . LEU A 1 113 ? 13.247 -8.520 -8.088 1.00 82.50 113 LEU A N 1
ATOM 873 C CA . LEU A 1 113 ? 12.716 -9.265 -6.940 1.00 82.50 113 LEU A CA 1
ATOM 874 C C . LEU A 1 113 ? 13.553 -9.036 -5.669 1.00 82.50 113 LEU A C 1
ATOM 876 O O . LEU A 1 113 ? 13.008 -8.857 -4.579 1.00 82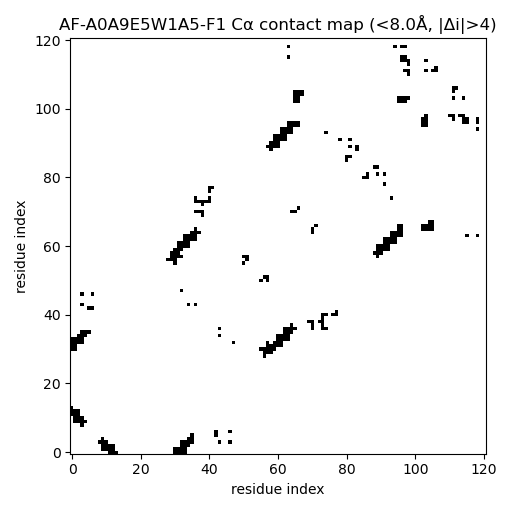.50 113 LEU A O 1
ATOM 880 N N . ARG A 1 114 ? 14.884 -8.973 -5.791 1.00 83.56 114 ARG A N 1
ATOM 881 C CA . ARG A 1 114 ? 15.769 -8.599 -4.675 1.00 83.56 114 ARG A CA 1
ATOM 882 C C . ARG A 1 114 ? 15.527 -7.159 -4.216 1.00 83.56 114 ARG A C 1
ATOM 884 O O . ARG A 1 114 ? 15.654 -6.889 -3.024 1.00 83.56 114 ARG A O 1
ATOM 891 N N . GLY A 1 115 ? 15.152 -6.257 -5.123 1.00 75.38 115 GLY A N 1
ATOM 892 C CA . GLY A 1 115 ? 14.699 -4.902 -4.798 1.00 75.38 115 GLY A CA 1
ATOM 893 C C . GLY A 1 115 ? 13.470 -4.892 -3.882 1.00 75.38 115 GLY A C 1
ATOM 894 O O . GLY A 1 115 ? 13.459 -4.171 -2.883 1.00 75.38 115 GLY A O 1
ATOM 895 N N . LEU A 1 116 ? 12.474 -5.747 -4.149 1.00 82.62 116 LEU A N 1
ATOM 896 C CA . LEU A 1 116 ? 11.313 -5.927 -3.262 1.00 82.62 116 LEU A CA 1
ATOM 897 C C . LEU A 1 116 ? 11.743 -6.410 -1.873 1.00 82.62 116 LEU A C 1
ATOM 899 O O . LEU A 1 116 ? 11.354 -5.812 -0.873 1.00 82.62 116 LEU A O 1
ATOM 903 N N . LEU A 1 117 ? 12.582 -7.447 -1.801 1.00 83.94 117 LEU A N 1
ATOM 904 C CA . LEU A 1 117 ? 13.042 -7.991 -0.518 1.00 83.94 117 LEU A CA 1
ATOM 905 C C . LEU A 1 117 ? 13.800 -6.945 0.314 1.00 83.94 117 LEU A C 1
ATOM 907 O O . LEU A 1 117 ? 13.568 -6.849 1.510 1.00 83.94 117 LEU A O 1
ATOM 911 N N . ARG A 1 118 ? 14.636 -6.106 -0.309 1.00 82.81 118 ARG A N 1
ATOM 912 C CA . ARG A 1 118 ? 15.315 -4.977 0.365 1.00 82.81 118 ARG A CA 1
ATOM 913 C C . ARG A 1 118 ? 14.380 -3.856 0.810 1.00 82.81 118 ARG A C 1
ATOM 915 O O . ARG A 1 118 ? 14.764 -3.018 1.611 1.00 82.81 118 ARG A O 1
ATOM 922 N N . THR A 1 119 ? 13.194 -3.774 0.219 1.00 80.44 119 THR A N 1
ATOM 923 C CA . THR A 1 119 ? 12.177 -2.808 0.649 1.00 80.44 119 THR A CA 1
ATOM 924 C C . THR A 1 119 ? 11.430 -3.329 1.884 1.00 80.44 119 THR A C 1
ATOM 926 O O . THR A 1 119 ? 10.896 -2.536 2.653 1.00 80.44 119 THR A O 1
ATOM 929 N N . LEU A 1 120 ? 11.408 -4.653 2.084 1.00 77.88 120 LEU A N 1
ATOM 930 C CA . LEU A 1 120 ? 10.761 -5.330 3.211 1.00 77.88 120 LEU A CA 1
ATOM 931 C C . LEU A 1 120 ? 11.674 -5.528 4.438 1.00 77.88 120 LEU A C 1
ATOM 933 O O . LEU A 1 120 ? 11.154 -5.556 5.552 1.00 77.88 120 LEU A O 1
ATOM 937 N N . TYR A 1 121 ? 12.988 -5.692 4.238 1.00 68.19 121 TYR A N 1
ATOM 938 C CA . TYR A 1 121 ? 14.003 -5.965 5.273 1.00 68.19 121 TYR A CA 1
ATOM 939 C C . TYR A 1 121 ? 15.063 -4.867 5.335 1.00 68.19 121 TYR A C 1
ATOM 941 O O . TYR A 1 121 ? 15.439 -4.488 6.466 1.00 68.19 121 TYR A O 1
#

Foldseek 3Di:
DWEDEPLVDIDDDDDDDDDDDDDDPPDVPEDEYEYEFDLALVSQVVVVVVCVVVVHRHQEYEYEYAQAPSSVVSVVVVVVCPDCVNPPNHHYHYHFQAAPVGGHRDPPDPRSVVSVVVVVD

Nearest PDB structures (foldseek):
  7z55-assembly1_AAA  TM=8.705E-01  e=4.207E-04  Saccharolobus islandicus REY15A
  6wxq-assembly1_A  TM=6.286E-01  e=4.795E-01  Saccharolobus solfataricus
  4m6w-assembly1_B  TM=4.892E-01  e=1.654E+00  Homo sapiens
  8boq-assembly1_D  TM=4.646E-01  e=2.786E+00  Azotobacter vinelandii DJ
  7uek-assembly1_A  TM=4.325E-01  e=7.405E+00  synthetic construct

Sequence (121 aa):
MILVIGLEQIIDFKNVEERGNTMVSPPDNSEAMIATLGVEPQVVTIALDFLLHQGKKINEVTVLYTNHPAIREALAILEEEFKPAVYPGISFHAKVISTAHGPVKDFQSEEELRGLLRTLY

Solvent-accessible sur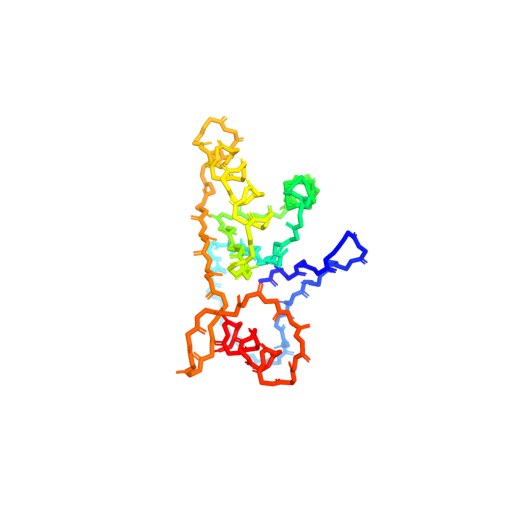face area (backbone atoms only — not comparable to full-atom values): 7094 Å² total; per-residue (Å²): 77,30,43,36,62,65,97,89,34,79,46,75,59,75,78,88,85,82,90,82,95,70,98,63,81,76,67,85,77,63,33,38,38,38,32,65,53,52,71,57,44,63,59,58,54,53,51,50,51,52,41,47,75,71,66,49,52,63,38,34,39,38,37,39,32,44,68,30,70,63,32,52,54,18,46,54,54,44,60,60,54,56,37,68,87,72,41,70,82,42,48,79,43,81,43,75,27,40,46,99,90,40,70,29,51,64,84,83,48,72,66,45,51,50,15,48,52,62,72,76,105

Radius of gyration: 16.01 Å; Cα contac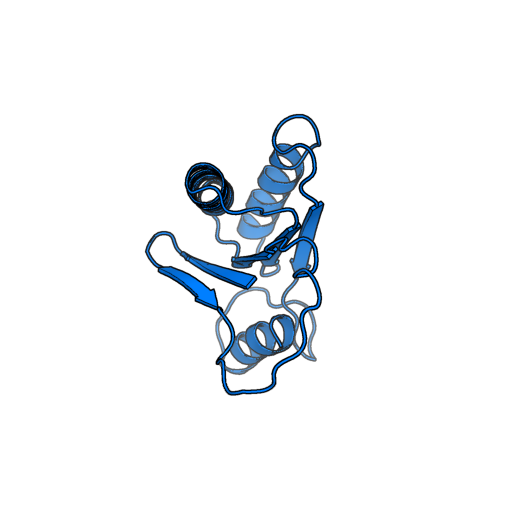ts (8 Å, |Δi|>4): 174; chains: 1; bounding box: 34×29×49 Å

pLDDT: mean 80.35, std 18.17, range [38.34, 97.06]